Protein AF-A0A847R0N7-F1 (afdb_monomer_lite)

Foldseek 3Di:
DQQLVVVLVLLVVVLQVLCVVLVHHQDDDPVDDVVSSLVSQLVSLVSLLVPAPLNPPPDSVLSVVQSVQVSVVSVVVSVVLVVVLVVCCVPVVDDSVPDDDHWDWDADSNRSHIDID

pLDDT: mean 93.75, std 4.95, range [62.09, 98.19]

Radius of gyration: 16.1 Å; chains: 1; bounding box: 37×29×45 Å

Structure (mmCIF, N/CA/C/O backbone):
data_AF-A0A847R0N7-F1
#
_entry.id   AF-A0A847R0N7-F1
#
loop_
_atom_site.group_PDB
_atom_site.id
_atom_site.type_symbol
_atom_site.label_atom_id
_atom_site.label_alt_id
_atom_site.label_comp_id
_atom_site.label_asym_id
_atom_site.label_entity_id
_atom_site.label_seq_id
_atom_site.pdbx_PDB_ins_code
_atom_site.Cartn_x
_atom_site.Cartn_y
_atom_site.Cartn_z
_atom_site.occupancy
_atom_site.B_iso_or_equiv
_atom_site.auth_seq_id
_atom_site.auth_comp_id
_atom_site.auth_asym_id
_atom_site.auth_atom_id
_atom_site.pdbx_PDB_model_num
ATOM 1 N N . MET A 1 1 ? -5.742 -7.500 15.685 1.00 62.09 1 MET A N 1
ATOM 2 C CA . MET A 1 1 ? -4.721 -7.203 14.660 1.00 62.09 1 MET A CA 1
ATOM 3 C C . MET A 1 1 ? -4.635 -5.690 14.526 1.00 62.09 1 MET A C 1
ATOM 5 O O . MET A 1 1 ? -5.698 -5.097 14.359 1.00 62.09 1 MET A O 1
ATOM 9 N N . PRO A 1 2 ? -3.452 -5.071 14.686 1.00 88.81 2 PRO A N 1
ATOM 10 C CA . PRO A 1 2 ? -3.252 -3.633 14.479 1.00 88.81 2 PRO A CA 1
ATOM 11 C C . PRO A 1 2 ? -3.824 -3.158 13.136 1.00 88.81 2 PRO A C 1
ATOM 13 O O . PRO A 1 2 ? -3.768 -3.903 12.156 1.00 88.81 2 PRO A O 1
ATOM 16 N N . TYR A 1 3 ? -4.353 -1.931 13.067 1.00 94.88 3 TYR A N 1
ATOM 17 C CA . TYR A 1 3 ? -4.928 -1.404 11.819 1.00 94.88 3 TYR A CA 1
ATOM 18 C C . TYR A 1 3 ? -3.900 -1.331 10.690 1.00 94.88 3 TYR A C 1
ATOM 20 O O . TYR A 1 3 ? -4.245 -1.586 9.543 1.00 94.88 3 TYR A O 1
ATOM 28 N N . PHE A 1 4 ? -2.629 -1.067 11.006 1.00 95.94 4 PHE A N 1
ATOM 29 C CA . PHE A 1 4 ? -1.569 -1.065 9.999 1.00 95.94 4 PHE A CA 1
ATOM 30 C C . PHE A 1 4 ? -1.438 -2.423 9.298 1.00 95.94 4 PHE A C 1
ATOM 32 O O . PHE A 1 4 ? -1.391 -2.469 8.071 1.00 95.94 4 PHE A O 1
ATOM 39 N N . ASP A 1 5 ? -1.465 -3.526 10.050 1.00 95.00 5 ASP A N 1
ATOM 40 C CA . ASP A 1 5 ? -1.395 -4.862 9.459 1.00 95.00 5 ASP A CA 1
ATOM 41 C C . ASP A 1 5 ? -2.646 -5.157 8.618 1.00 95.00 5 ASP A C 1
ATOM 43 O O . ASP A 1 5 ? -2.538 -5.726 7.534 1.00 95.00 5 ASP A O 1
ATOM 47 N N . GLN A 1 6 ? -3.834 -4.739 9.074 1.00 95.31 6 GLN A N 1
ATOM 48 C CA . GLN A 1 6 ? -5.072 -4.887 8.295 1.00 95.31 6 GLN A CA 1
ATOM 49 C C . GLN A 1 6 ? -4.992 -4.119 6.969 1.00 95.31 6 GLN A C 1
ATOM 51 O O . GLN A 1 6 ? -5.327 -4.653 5.915 1.00 95.31 6 GLN A O 1
ATOM 56 N N . PHE A 1 7 ? -4.495 -2.887 7.007 1.00 97.25 7 PHE A N 1
ATOM 57 C CA . PHE A 1 7 ? -4.341 -2.036 5.831 1.00 97.25 7 PHE A CA 1
ATOM 58 C C . PHE A 1 7 ? -3.279 -2.558 4.864 1.00 97.25 7 PHE A C 1
ATOM 60 O O . PHE A 1 7 ? -3.478 -2.517 3.652 1.00 97.25 7 PHE A O 1
ATOM 67 N N . MET A 1 8 ? -2.196 -3.140 5.381 1.00 97.25 8 MET A N 1
ATOM 68 C CA . MET A 1 8 ? -1.215 -3.868 4.577 1.00 97.25 8 MET A CA 1
ATOM 69 C C . MET A 1 8 ? -1.835 -5.081 3.868 1.00 97.25 8 MET A C 1
ATOM 71 O O . MET A 1 8 ? -1.521 -5.329 2.705 1.00 97.25 8 MET A O 1
ATOM 75 N N . GLN A 1 9 ? -2.752 -5.808 4.515 1.00 96.81 9 GLN A N 1
ATOM 76 C CA . GLN A 1 9 ? -3.473 -6.916 3.873 1.00 96.81 9 GLN A CA 1
ATOM 77 C C . GLN A 1 9 ? -4.475 -6.433 2.816 1.00 96.81 9 GLN A C 1
ATOM 79 O O . GLN A 1 9 ? -4.597 -7.059 1.764 1.00 96.81 9 GLN A O 1
ATOM 84 N N . GLN A 1 10 ? -5.147 -5.301 3.037 1.00 97.88 10 GLN A N 1
ATOM 85 C CA . GLN A 1 10 ? -5.995 -4.688 2.007 1.00 97.88 10 GLN A CA 1
ATOM 86 C C . GLN A 1 10 ? -5.169 -4.252 0.792 1.00 97.88 10 GLN A C 1
ATOM 88 O O . GLN A 1 10 ? -5.544 -4.544 -0.344 1.00 97.88 10 GLN A O 1
ATOM 93 N N . TRP A 1 11 ? -3.996 -3.651 1.019 1.00 98.19 11 TRP A N 1
ATOM 94 C CA . TRP A 1 11 ? -3.054 -3.353 -0.057 1.00 98.19 11 TRP A CA 1
ATOM 95 C C . TRP A 1 11 ? -2.588 -4.626 -0.775 1.00 98.19 11 TRP A C 1
ATOM 97 O O . TRP A 1 11 ? -2.587 -4.659 -2.000 1.00 98.19 11 TRP A O 1
ATOM 107 N N . LYS A 1 12 ? -2.256 -5.705 -0.052 1.00 97.88 12 LYS A N 1
ATOM 108 C CA . LYS A 1 12 ? -1.893 -7.004 -0.649 1.00 97.88 12 LYS A CA 1
ATOM 109 C C . LYS A 1 12 ? -2.998 -7.548 -1.555 1.00 97.88 12 LYS A C 1
ATOM 111 O O . LYS A 1 12 ? -2.703 -8.030 -2.649 1.00 97.88 12 LYS A O 1
ATOM 116 N N . ALA A 1 13 ? -4.257 -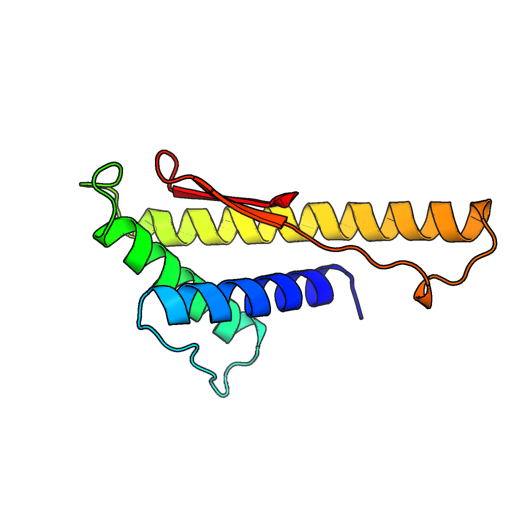7.463 -1.126 1.00 97.75 13 ALA A N 1
ATOM 117 C CA . ALA A 1 13 ? -5.400 -7.901 -1.921 1.00 97.75 13 ALA A CA 1
ATOM 118 C C . ALA A 1 13 ? -5.543 -7.068 -3.205 1.00 97.75 13 ALA A C 1
ATOM 120 O O . ALA A 1 13 ? -5.618 -7.634 -4.298 1.00 97.75 13 ALA A O 1
ATOM 121 N N . TYR A 1 14 ? -5.485 -5.738 -3.082 1.00 97.88 14 TYR A N 1
ATOM 122 C CA . TYR A 1 14 ? -5.488 -4.822 -4.224 1.00 97.88 14 TYR A CA 1
ATOM 123 C C . TYR A 1 14 ? -4.328 -5.113 -5.188 1.00 97.88 14 TYR A C 1
ATOM 125 O O . TYR A 1 14 ? -4.532 -5.312 -6.384 1.00 97.88 14 TYR A O 1
ATOM 133 N N . LEU A 1 15 ? -3.109 -5.215 -4.663 1.00 97.81 15 LEU A N 1
ATOM 134 C CA . LEU A 1 15 ? -1.890 -5.470 -5.423 1.00 97.81 15 LEU A CA 1
ATOM 135 C C . LEU A 1 15 ? -1.950 -6.807 -6.166 1.00 97.81 15 LEU A C 1
ATOM 137 O O . LEU A 1 15 ? -1.558 -6.881 -7.325 1.00 97.81 15 LEU A O 1
ATOM 141 N N . THR A 1 16 ? -2.480 -7.856 -5.535 1.00 98.06 16 THR A N 1
ATOM 142 C CA . THR A 1 16 ? -2.657 -9.168 -6.175 1.00 98.06 16 THR A CA 1
ATOM 143 C C . THR A 1 16 ? -3.574 -9.067 -7.395 1.00 98.06 16 THR A C 1
ATOM 145 O O . THR A 1 16 ? -3.276 -9.639 -8.446 1.00 98.06 16 THR A O 1
ATOM 148 N N . GLN A 1 17 ? -4.667 -8.307 -7.282 1.00 97.31 17 GLN A N 1
ATOM 149 C CA . GLN A 1 17 ? -5.574 -8.054 -8.399 1.00 97.31 17 GLN A CA 1
ATOM 150 C C . GLN A 1 17 ? -4.880 -7.264 -9.518 1.00 97.31 17 GLN A C 1
ATOM 152 O O . GLN A 1 17 ? -4.988 -7.650 -10.681 1.00 97.31 17 GLN A O 1
ATOM 157 N N . GLN A 1 18 ? -4.148 -6.200 -9.178 1.00 96.81 18 GLN A N 1
ATOM 158 C CA . GLN A 1 18 ? -3.451 -5.367 -10.163 1.00 96.81 18 GLN A CA 1
ATOM 159 C C . GLN A 1 18 ? -2.347 -6.133 -10.893 1.00 96.81 18 GLN A C 1
ATOM 161 O O . GLN A 1 18 ? -2.299 -6.119 -12.119 1.00 96.81 18 GLN A O 1
ATOM 166 N N . LEU A 1 19 ? -1.520 -6.896 -10.172 1.00 96.94 19 LEU A N 1
ATOM 167 C CA . LEU A 1 19 ? -0.499 -7.747 -10.786 1.00 96.94 19 LEU A CA 1
ATOM 168 C C . LEU A 1 19 ? -1.120 -8.714 -11.795 1.00 96.94 19 LEU A C 1
ATOM 170 O O . LEU A 1 19 ? -0.622 -8.827 -12.913 1.00 96.94 19 LEU A O 1
ATOM 174 N N . SER A 1 20 ? -2.250 -9.339 -11.451 1.00 96.00 20 SER A N 1
ATOM 175 C CA . SER A 1 20 ? -2.960 -10.218 -12.382 1.00 96.00 20 SER A CA 1
ATOM 176 C C . SER A 1 20 ? -3.431 -9.487 -13.644 1.00 96.00 20 SER A C 1
ATOM 178 O O . SER A 1 20 ? -3.439 -10.096 -14.714 1.00 96.00 20 SER A O 1
ATOM 180 N N . GLN A 1 21 ? -3.829 -8.216 -13.546 1.00 94.44 21 GLN A N 1
ATOM 181 C CA . GLN A 1 21 ? -4.224 -7.397 -14.701 1.00 94.44 21 GLN A CA 1
ATOM 182 C C . GLN A 1 21 ? -3.017 -7.018 -15.571 1.00 94.44 21 GLN A C 1
ATOM 184 O O . GLN A 1 21 ? -3.136 -6.959 -16.792 1.00 94.44 21 GLN A O 1
ATOM 189 N N . CYS A 1 22 ? -1.843 -6.860 -14.959 1.00 92.38 22 CYS A N 1
ATOM 190 C CA . CYS A 1 22 ? -0.561 -6.649 -15.632 1.00 92.38 22 CYS A CA 1
ATOM 191 C C . CYS A 1 22 ? 0.039 -7.934 -16.241 1.00 92.38 22 CYS A C 1
ATOM 193 O O . CYS A 1 22 ? 1.108 -7.882 -16.849 1.00 92.38 22 CYS A O 1
ATOM 195 N N . GLY A 1 23 ? -0.598 -9.099 -16.056 1.00 93.50 23 GLY A N 1
ATOM 196 C CA . GLY A 1 23 ? -0.049 -10.401 -16.458 1.00 93.50 23 GLY A CA 1
ATOM 197 C C . GLY A 1 23 ? 1.079 -10.917 -15.552 1.00 93.50 23 GLY A C 1
ATOM 198 O O . GLY A 1 23 ? 1.765 -11.875 -15.907 1.00 93.50 23 GLY A O 1
ATOM 199 N N . LEU A 1 24 ? 1.265 -10.300 -14.385 1.00 94.06 24 LEU A N 1
ATOM 200 C CA . LEU A 1 24 ? 2.220 -10.682 -13.349 1.00 94.06 24 LEU A CA 1
ATOM 201 C C . LEU A 1 24 ? 1.539 -11.548 -12.277 1.00 94.06 24 LEU A C 1
ATOM 203 O O . LEU A 1 24 ? 0.312 -11.609 -12.172 1.00 94.06 24 LEU A O 1
ATOM 207 N N . ARG A 1 25 ? 2.337 -12.241 -11.461 1.00 95.81 25 ARG A N 1
ATOM 208 C CA . ARG A 1 25 ? 1.847 -13.030 -10.321 1.00 95.81 25 ARG A CA 1
ATOM 209 C C . ARG A 1 25 ? 2.429 -12.482 -9.032 1.00 95.81 25 ARG A C 1
ATOM 211 O O . ARG A 1 25 ? 3.580 -12.065 -9.017 1.00 95.81 25 ARG A O 1
ATOM 218 N N . TYR A 1 26 ? 1.632 -12.518 -7.968 1.00 97.12 26 TYR A N 1
ATOM 219 C CA . TYR A 1 26 ? 2.129 -12.221 -6.633 1.00 97.12 26 TYR A CA 1
ATOM 220 C C . TYR A 1 26 ? 3.036 -13.364 -6.164 1.00 97.12 26 TYR A C 1
ATOM 222 O O . TYR A 1 26 ? 2.612 -14.522 -6.147 1.00 97.12 26 TYR A O 1
ATOM 230 N N . GLU A 1 27 ? 4.265 -13.042 -5.780 1.00 96.00 27 GLU A N 1
ATOM 231 C CA . GLU A 1 27 ? 5.247 -14.006 -5.286 1.00 96.00 27 GLU A CA 1
ATOM 232 C C . GLU A 1 27 ? 5.298 -14.005 -3.756 1.00 96.00 27 GLU A C 1
ATOM 234 O O . GLU A 1 27 ? 5.297 -12.949 -3.125 1.00 96.00 27 GLU A O 1
ATOM 239 N N . VAL A 1 28 ? 5.339 -15.197 -3.163 1.00 95.50 28 VAL A N 1
ATOM 240 C CA . VAL A 1 28 ? 5.466 -15.399 -1.713 1.00 95.50 28 VAL A CA 1
ATOM 241 C C . VAL A 1 28 ? 6.820 -16.035 -1.441 1.00 95.50 28 VAL A C 1
ATOM 243 O O . VAL A 1 28 ? 7.211 -16.967 -2.148 1.00 95.50 28 VAL A O 1
ATOM 246 N N . SER A 1 29 ? 7.522 -15.551 -0.422 1.00 93.31 29 SER A N 1
ATOM 247 C CA . SER A 1 29 ? 8.833 -16.052 -0.025 1.00 93.31 29 SER A CA 1
ATOM 248 C C . SER A 1 29 ? 8.881 -16.396 1.464 1.00 93.31 29 SER A C 1
ATOM 250 O O . SER A 1 29 ? 8.014 -16.020 2.253 1.00 93.31 29 SER A O 1
ATOM 252 N N . ASP A 1 30 ? 9.951 -17.073 1.881 1.00 93.31 30 ASP A N 1
ATOM 253 C CA . ASP A 1 30 ? 10.191 -17.379 3.295 1.00 93.31 30 ASP A CA 1
ATOM 254 C C . ASP A 1 30 ? 10.623 -16.140 4.116 1.00 93.31 30 ASP A C 1
ATOM 256 O O . ASP A 1 30 ? 10.841 -16.240 5.324 1.00 93.31 30 ASP A O 1
ATOM 260 N N . ALA A 1 31 ? 10.754 -14.959 3.490 1.00 89.38 31 ALA A N 1
ATOM 261 C CA . ALA A 1 31 ? 11.153 -13.713 4.154 1.00 89.38 31 ALA A CA 1
ATOM 262 C C . ALA A 1 31 ? 10.003 -13.021 4.912 1.00 89.38 31 ALA A C 1
ATOM 264 O O . ALA A 1 31 ? 10.246 -12.105 5.705 1.00 89.38 31 ALA A O 1
ATOM 265 N N . GLY A 1 32 ? 8.765 -13.473 4.699 1.00 91.62 32 GLY A N 1
ATOM 266 C CA . GLY A 1 32 ? 7.583 -13.023 5.419 1.00 91.62 32 GLY A CA 1
ATOM 267 C C . GLY A 1 32 ? 6.782 -11.930 4.711 1.00 91.62 32 GLY A C 1
ATOM 268 O O . GLY A 1 32 ? 7.261 -11.201 3.843 1.00 91.62 32 GLY A O 1
ATOM 269 N N . ASP A 1 33 ? 5.534 -11.788 5.158 1.00 91.81 33 ASP A N 1
ATOM 270 C CA . ASP A 1 33 ? 4.474 -11.073 4.438 1.00 91.81 33 ASP A CA 1
ATOM 271 C C . ASP A 1 33 ? 4.801 -9.599 4.143 1.00 91.81 33 ASP A C 1
ATOM 273 O O . ASP A 1 33 ? 4.514 -9.101 3.061 1.00 91.81 33 ASP A O 1
ATOM 277 N N . VAL A 1 34 ? 5.438 -8.884 5.075 1.00 92.25 34 VAL A N 1
ATOM 278 C CA . VAL A 1 34 ? 5.800 -7.467 4.869 1.00 92.25 34 VAL A CA 1
ATOM 279 C C . VAL A 1 34 ? 6.849 -7.313 3.766 1.00 92.25 34 VAL A C 1
ATOM 281 O O . VAL A 1 34 ? 6.766 -6.387 2.955 1.00 92.25 34 VAL A O 1
ATOM 284 N N . VAL A 1 35 ? 7.829 -8.219 3.725 1.00 95.50 35 VAL A N 1
ATOM 285 C CA . VAL A 1 35 ? 8.882 -8.213 2.704 1.00 95.50 35 VAL A CA 1
ATOM 286 C C . VAL A 1 35 ? 8.282 -8.564 1.348 1.00 95.50 35 VAL A C 1
ATOM 288 O O . VAL A 1 35 ? 8.545 -7.861 0.374 1.00 95.50 35 VAL A O 1
ATOM 291 N N . ASP A 1 36 ? 7.416 -9.574 1.300 1.00 97.19 36 ASP A N 1
ATOM 292 C CA . ASP A 1 36 ? 6.728 -9.982 0.075 1.00 97.19 36 ASP A CA 1
ATOM 293 C C . ASP A 1 36 ? 5.844 -8.861 -0.472 1.00 97.19 36 ASP A C 1
ATOM 295 O O . ASP A 1 36 ? 5.931 -8.526 -1.654 1.00 97.19 36 ASP A O 1
ATOM 299 N N . ILE A 1 37 ? 5.047 -8.205 0.379 1.00 97.88 37 ILE A N 1
ATOM 300 C CA . ILE A 1 37 ? 4.218 -7.066 -0.030 1.00 97.88 37 ILE A CA 1
ATOM 301 C C . ILE A 1 37 ? 5.089 -5.973 -0.641 1.00 97.88 37 ILE A C 1
ATOM 303 O O . ILE A 1 37 ? 4.770 -5.485 -1.725 1.00 97.88 37 ILE A O 1
ATOM 307 N N . LYS A 1 38 ? 6.202 -5.612 0.003 1.00 97.94 38 LYS A N 1
ATOM 308 C CA . LYS A 1 38 ? 7.114 -4.593 -0.523 1.00 97.94 38 LYS A CA 1
ATOM 309 C C . LYS A 1 38 ? 7.696 -4.998 -1.878 1.00 97.94 38 LYS A C 1
ATOM 311 O O . LYS A 1 38 ? 7.640 -4.205 -2.813 1.00 97.94 38 LYS A O 1
ATOM 316 N N . THR A 1 39 ? 8.233 -6.210 -1.997 1.00 97.62 39 THR A N 1
ATOM 317 C CA . THR A 1 39 ? 8.863 -6.701 -3.234 1.00 97.62 39 THR A CA 1
ATOM 318 C C . THR A 1 39 ? 7.875 -6.701 -4.397 1.00 97.62 39 THR A C 1
ATOM 320 O O . THR A 1 39 ? 8.164 -6.144 -5.455 1.00 97.62 39 THR A O 1
ATOM 323 N N . ASN A 1 40 ? 6.671 -7.229 -4.178 1.00 98.19 40 ASN A N 1
ATOM 324 C CA . ASN A 1 40 ? 5.616 -7.243 -5.188 1.00 98.19 40 ASN A CA 1
ATOM 325 C C . ASN A 1 40 ? 5.121 -5.828 -5.533 1.00 98.19 40 ASN A C 1
ATOM 327 O O . ASN A 1 40 ? 4.800 -5.553 -6.687 1.00 98.19 40 ASN A O 1
ATOM 331 N N . SER A 1 41 ? 5.098 -4.909 -4.561 1.00 97.94 41 SER A N 1
ATOM 332 C CA . SER A 1 41 ? 4.737 -3.506 -4.809 1.00 97.94 41 SER A CA 1
ATOM 333 C C . SER A 1 41 ? 5.754 -2.830 -5.720 1.00 97.94 41 SER A C 1
ATOM 335 O O . SER A 1 41 ? 5.371 -2.154 -6.666 1.00 97.94 41 SER A O 1
ATOM 337 N N . LEU A 1 42 ? 7.050 -3.045 -5.472 1.00 97.50 42 LEU A N 1
ATOM 338 C CA . LEU A 1 42 ? 8.119 -2.497 -6.308 1.00 97.50 42 LEU A CA 1
ATOM 339 C C . LEU A 1 42 ? 8.068 -3.068 -7.729 1.00 97.50 42 LEU A C 1
ATOM 341 O O . LEU A 1 42 ? 8.230 -2.314 -8.684 1.00 97.50 42 LEU A O 1
ATOM 345 N N . ALA A 1 43 ? 7.779 -4.364 -7.882 1.00 96.75 43 ALA A N 1
ATOM 346 C CA . ALA A 1 43 ? 7.582 -4.973 -9.197 1.00 96.75 43 ALA A CA 1
ATOM 347 C C . ALA A 1 43 ? 6.393 -4.346 -9.948 1.00 96.75 43 ALA A C 1
ATOM 349 O O . ALA A 1 43 ? 6.498 -4.041 -11.136 1.00 96.75 43 ALA A O 1
ATOM 350 N N . TYR A 1 44 ? 5.281 -4.101 -9.250 1.00 97.12 44 TYR A N 1
ATOM 351 C CA . TYR A 1 44 ? 4.120 -3.419 -9.816 1.00 97.12 44 TYR A CA 1
ATOM 352 C C . TYR A 1 44 ? 4.430 -1.971 -10.221 1.00 97.12 44 TYR A C 1
ATOM 354 O O . TYR A 1 44 ? 4.088 -1.558 -11.326 1.00 97.12 44 TYR A O 1
ATOM 362 N N . PHE A 1 45 ? 5.128 -1.211 -9.376 1.00 96.75 45 PHE A N 1
ATOM 363 C CA . PHE A 1 45 ? 5.527 0.164 -9.687 1.00 96.75 45 PHE A CA 1
ATOM 364 C C . PHE A 1 45 ? 6.484 0.226 -10.881 1.00 96.75 45 PHE A C 1
ATOM 366 O O . PHE A 1 45 ? 6.243 0.996 -11.809 1.00 96.75 45 PHE A O 1
ATOM 373 N N . ALA A 1 46 ? 7.482 -0.657 -10.939 1.00 94.94 46 ALA A N 1
ATOM 374 C CA . ALA A 1 46 ? 8.364 -0.762 -12.096 1.00 94.94 46 ALA A CA 1
ATOM 375 C C . ALA A 1 46 ? 7.583 -1.089 -13.382 1.00 94.94 46 ALA A C 1
ATOM 377 O O . ALA A 1 46 ? 7.841 -0.506 -14.439 1.00 94.94 46 ALA A O 1
ATOM 378 N N . TRP A 1 47 ? 6.587 -1.978 -13.304 1.00 95.31 47 TRP A N 1
ATOM 379 C CA . TRP A 1 47 ? 5.710 -2.272 -14.437 1.00 95.31 47 TRP A CA 1
ATOM 380 C C . TRP A 1 47 ? 4.928 -1.028 -14.882 1.00 95.31 47 TRP A C 1
ATOM 382 O O . TRP A 1 47 ? 4.973 -0.672 -16.058 1.00 95.31 47 TRP A O 1
ATOM 392 N N . LEU A 1 48 ? 4.293 -0.310 -13.952 1.00 93.94 48 LEU A N 1
ATOM 393 C CA . LEU A 1 48 ? 3.544 0.915 -14.253 1.00 93.94 48 LEU A CA 1
ATOM 394 C C . LEU A 1 48 ? 4.429 1.993 -14.886 1.00 93.94 48 LEU A C 1
ATOM 396 O O . LEU A 1 48 ? 4.049 2.607 -15.880 1.00 93.94 48 LEU A O 1
ATOM 400 N N . ARG A 1 49 ? 5.632 2.195 -14.341 1.00 93.12 49 ARG A N 1
ATOM 401 C CA . ARG A 1 49 ? 6.610 3.161 -14.853 1.00 93.12 49 ARG A CA 1
ATOM 402 C C . ARG A 1 49 ? 7.075 2.821 -16.264 1.00 93.12 49 ARG A C 1
ATOM 404 O O . ARG A 1 49 ? 7.186 3.710 -17.098 1.00 93.12 49 ARG A O 1
ATOM 411 N N . THR A 1 50 ? 7.327 1.545 -16.546 1.00 91.19 50 THR A N 1
ATOM 412 C CA . THR A 1 50 ? 7.796 1.094 -17.870 1.00 91.19 50 THR A CA 1
ATOM 413 C C . THR A 1 50 ? 6.704 1.101 -18.941 1.00 91.19 50 THR A C 1
ATOM 415 O O . THR A 1 50 ? 7.028 1.144 -20.126 1.00 91.19 50 THR A O 1
ATOM 418 N N . HIS A 1 51 ? 5.428 1.086 -18.543 1.00 89.50 51 HIS A N 1
ATOM 419 C CA . HIS A 1 51 ? 4.278 1.038 -19.453 1.00 89.50 51 HIS A CA 1
ATOM 420 C C . HIS A 1 51 ? 3.496 2.361 -19.536 1.00 89.50 51 HIS A C 1
ATOM 422 O O . HIS A 1 51 ? 2.544 2.450 -20.310 1.00 89.50 51 HIS A O 1
ATOM 428 N N . SER A 1 52 ? 3.899 3.394 -18.790 1.00 86.00 52 SER A N 1
ATOM 429 C CA . SER A 1 52 ? 3.316 4.736 -18.872 1.00 86.00 52 SER A CA 1
ATOM 430 C C . SER A 1 52 ? 4.129 5.645 -19.794 1.00 86.00 52 SER A C 1
ATOM 432 O O . SER A 1 52 ? 5.349 5.761 -19.675 1.00 86.00 52 SER A O 1
ATOM 434 N N . ILE A 1 53 ? 3.430 6.340 -20.693 1.00 81.94 53 ILE A N 1
ATOM 435 C CA . ILE A 1 53 ? 4.019 7.370 -21.559 1.00 81.94 53 ILE A CA 1
ATOM 436 C C . ILE A 1 53 ? 4.380 8.621 -20.741 1.00 81.94 53 ILE A C 1
ATOM 438 O O . ILE A 1 53 ? 5.353 9.304 -21.055 1.00 81.94 53 ILE A O 1
ATOM 442 N N . GLU A 1 54 ? 3.638 8.900 -19.670 1.00 83.62 54 GLU A N 1
ATOM 443 C CA . GLU A 1 54 ? 3.848 10.066 -18.803 1.00 83.62 54 GLU A CA 1
ATOM 444 C C . GLU A 1 54 ? 5.096 9.925 -17.926 1.00 83.62 54 GLU A C 1
ATOM 446 O O . GLU A 1 54 ? 5.695 10.917 -17.518 1.00 83.62 54 GLU A O 1
ATOM 451 N N . LEU A 1 55 ? 5.545 8.686 -17.701 1.00 82.44 55 LEU A N 1
ATOM 452 C CA . LEU A 1 55 ? 6.679 8.371 -16.834 1.00 82.44 55 LEU A CA 1
ATOM 453 C C . LEU A 1 55 ? 7.982 8.107 -17.603 1.00 82.44 55 LEU A C 1
ATOM 455 O O . LEU A 1 55 ? 8.969 7.634 -17.031 1.00 82.44 55 LEU A O 1
ATOM 459 N N . VAL A 1 56 ? 8.015 8.418 -18.902 1.00 81.44 56 VAL A N 1
ATOM 460 C CA . VAL A 1 56 ? 9.206 8.227 -19.738 1.00 81.44 56 VAL A CA 1
ATOM 461 C C . VAL A 1 56 ? 10.385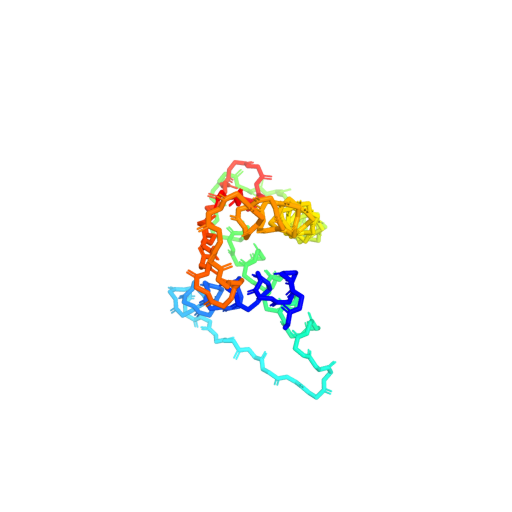 9.024 -19.174 1.00 81.44 56 VAL A C 1
ATOM 463 O O . VAL A 1 56 ? 10.332 10.241 -19.020 1.00 81.44 56 VAL A O 1
ATOM 466 N N . GLY A 1 57 ? 11.486 8.321 -18.898 1.00 79.31 57 GLY A N 1
ATOM 467 C CA . GLY A 1 57 ? 12.712 8.915 -18.359 1.00 79.31 57 GLY A CA 1
ATOM 468 C C . GLY A 1 57 ? 12.741 9.062 -16.836 1.00 79.31 57 GLY A C 1
ATOM 469 O O . GLY A 1 57 ? 13.725 9.579 -16.308 1.00 79.31 57 GLY A O 1
ATOM 470 N N . ILE A 1 58 ? 11.714 8.592 -16.120 1.00 85.00 58 ILE A N 1
ATOM 471 C CA . ILE A 1 58 ? 11.733 8.536 -14.655 1.00 85.00 58 ILE A CA 1
ATOM 472 C C . ILE A 1 58 ? 12.615 7.383 -14.167 1.00 85.00 58 ILE A C 1
ATOM 474 O O . ILE A 1 58 ? 12.528 6.247 -14.642 1.00 85.00 58 ILE A O 1
ATOM 478 N N . ASP A 1 59 ? 13.461 7.710 -13.190 1.00 88.44 59 ASP A N 1
ATOM 479 C CA . ASP A 1 59 ? 14.422 6.810 -12.552 1.00 88.44 59 ASP A CA 1
ATOM 480 C C . ASP A 1 59 ? 13.728 5.708 -11.728 1.00 88.44 59 ASP A C 1
ATOM 482 O O . ASP A 1 59 ? 12.711 5.945 -11.076 1.00 88.44 59 ASP A O 1
ATOM 486 N N . GLU A 1 60 ? 14.319 4.513 -11.698 1.00 88.62 60 GLU A N 1
ATOM 487 C CA . GLU A 1 60 ? 13.877 3.361 -10.900 1.00 88.62 60 GLU A CA 1
ATOM 488 C C . GLU A 1 60 ? 13.871 3.663 -9.397 1.00 88.62 60 GLU A C 1
ATOM 490 O O . GLU A 1 60 ? 13.064 3.119 -8.644 1.00 88.62 60 GLU A O 1
ATOM 495 N N . ALA A 1 61 ? 14.706 4.607 -8.947 1.00 92.00 61 ALA A N 1
ATOM 496 C CA . ALA A 1 61 ? 14.664 5.111 -7.576 1.00 92.00 61 ALA A CA 1
ATOM 497 C C . ALA A 1 61 ? 13.271 5.649 -7.179 1.00 92.00 61 ALA A C 1
ATOM 499 O O . ALA A 1 61 ? 12.928 5.671 -5.991 1.00 92.00 61 ALA A O 1
ATOM 500 N N . ARG A 1 62 ? 12.449 6.058 -8.158 1.00 92.62 62 ARG A N 1
ATOM 501 C CA . ARG A 1 62 ? 11.085 6.546 -7.935 1.00 92.62 62 ARG A CA 1
ATOM 502 C C . ARG A 1 62 ? 10.141 5.454 -7.431 1.00 92.62 62 ARG A C 1
ATOM 504 O O . ARG A 1 62 ? 9.296 5.766 -6.593 1.00 92.62 62 ARG A O 1
ATOM 511 N N . ASP A 1 63 ? 10.348 4.197 -7.819 1.00 95.25 63 ASP A N 1
ATOM 512 C CA . ASP A 1 63 ? 9.549 3.056 -7.346 1.00 95.25 63 ASP A CA 1
ATOM 513 C C . ASP A 1 63 ? 9.691 2.910 -5.816 1.00 95.25 63 ASP A C 1
ATOM 515 O O . ASP A 1 63 ? 8.725 2.699 -5.075 1.00 95.25 63 ASP A O 1
ATOM 519 N N . GLY A 1 64 ? 10.912 3.120 -5.309 1.00 95.62 64 GLY A N 1
ATOM 520 C CA . GLY A 1 64 ? 11.200 3.139 -3.875 1.00 95.62 64 GLY A CA 1
ATOM 521 C C . GLY A 1 64 ? 10.526 4.302 -3.141 1.00 95.62 64 GLY A C 1
ATOM 522 O O . GLY A 1 64 ? 10.035 4.125 -2.023 1.00 95.62 64 GLY A O 1
ATOM 523 N N . VAL A 1 65 ? 10.458 5.482 -3.765 1.00 95.56 65 VAL A N 1
ATOM 524 C CA . VAL A 1 65 ? 9.751 6.645 -3.204 1.00 95.56 65 VAL A CA 1
ATOM 525 C C . VAL A 1 65 ? 8.248 6.380 -3.129 1.00 95.56 65 VAL A C 1
ATOM 527 O O . VAL A 1 65 ? 7.649 6.646 -2.084 1.00 95.56 65 VAL A O 1
ATOM 530 N N . ALA A 1 66 ? 7.654 5.809 -4.181 1.00 96.25 66 ALA A N 1
ATOM 531 C CA . ALA A 1 66 ? 6.241 5.439 -4.213 1.00 96.25 66 ALA A CA 1
ATOM 532 C C . ALA A 1 66 ? 5.891 4.475 -3.071 1.00 96.25 66 ALA A C 1
ATOM 534 O O . ALA A 1 66 ? 4.929 4.706 -2.334 1.00 96.25 66 ALA A O 1
ATOM 535 N N . TRP A 1 67 ? 6.732 3.458 -2.845 1.00 97.69 67 TRP A N 1
ATOM 536 C CA . TRP A 1 67 ? 6.586 2.544 -1.712 1.00 97.69 67 TRP A CA 1
ATOM 537 C C . TRP A 1 67 ? 6.625 3.265 -0.359 1.00 97.69 67 TRP A C 1
ATOM 539 O O . TRP A 1 67 ? 5.735 3.080 0.471 1.00 97.69 67 TRP A O 1
ATOM 549 N N . VAL A 1 68 ? 7.636 4.108 -0.126 1.00 97.31 68 VAL A N 1
ATOM 550 C CA . VAL A 1 68 ? 7.785 4.833 1.148 1.00 97.31 68 VAL A CA 1
ATOM 551 C C . VAL A 1 68 ? 6.592 5.757 1.403 1.00 97.31 68 VAL A C 1
ATOM 553 O O . VAL A 1 68 ? 6.120 5.864 2.537 1.00 97.31 68 VAL A O 1
ATOM 556 N N . MET A 1 69 ? 6.079 6.417 0.363 1.00 97.12 69 MET A N 1
ATOM 557 C CA . MET A 1 69 ? 4.902 7.279 0.468 1.00 97.12 69 MET A CA 1
ATOM 558 C C . MET A 1 69 ? 3.630 6.487 0.770 1.00 97.12 69 MET A C 1
ATOM 560 O O . MET A 1 69 ? 2.854 6.914 1.627 1.00 97.12 69 MET A O 1
ATOM 564 N N . LEU A 1 70 ? 3.421 5.343 0.115 1.00 98.12 70 LEU A N 1
ATOM 565 C CA . LEU A 1 70 ? 2.298 4.451 0.399 1.00 98.12 70 LEU A CA 1
ATOM 566 C C . LEU A 1 70 ? 2.352 3.950 1.846 1.00 98.12 70 LEU A C 1
ATOM 568 O O . LEU A 1 70 ? 1.395 4.124 2.596 1.00 98.12 70 LEU A O 1
ATOM 572 N N . GLU A 1 71 ? 3.490 3.405 2.276 1.00 97.75 71 GLU A N 1
ATOM 573 C CA . GLU A 1 71 ? 3.648 2.882 3.635 1.00 97.75 71 GLU A CA 1
ATOM 574 C C . GLU A 1 71 ? 3.394 3.972 4.690 1.00 97.75 71 GLU A C 1
ATOM 576 O O . GLU A 1 71 ? 2.723 3.741 5.700 1.00 97.75 71 GLU A O 1
ATOM 581 N N . LYS A 1 72 ? 3.876 5.195 4.438 1.00 97.69 72 LYS A N 1
ATOM 582 C CA . LYS A 1 72 ? 3.628 6.346 5.311 1.00 97.69 72 LYS A CA 1
ATOM 583 C C . LYS A 1 72 ? 2.144 6.714 5.374 1.00 97.69 72 LYS A C 1
ATOM 585 O O . LYS A 1 72 ? 1.653 7.003 6.465 1.00 97.69 72 LYS A O 1
ATOM 590 N N . GLN A 1 73 ? 1.431 6.700 4.247 1.00 97.75 73 GLN A N 1
ATOM 591 C CA . GLN A 1 73 ? -0.016 6.936 4.224 1.00 97.75 73 GLN A CA 1
ATOM 592 C C . GLN A 1 73 ? -0.760 5.876 5.042 1.00 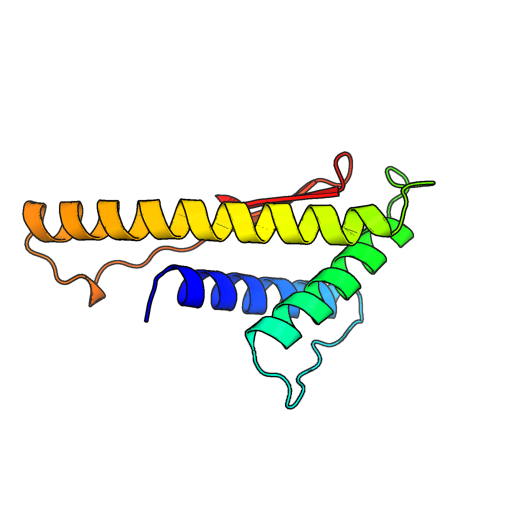97.75 73 GLN A C 1
ATOM 594 O O . GLN A 1 73 ? -1.569 6.238 5.894 1.00 97.75 73 GLN A O 1
ATOM 599 N N . LEU A 1 74 ? -0.424 4.594 4.866 1.00 97.62 74 LEU A N 1
ATOM 600 C CA . LEU A 1 74 ? -1.034 3.493 5.617 1.00 97.62 74 LEU A CA 1
ATOM 601 C C . LEU A 1 74 ? -0.809 3.621 7.127 1.00 97.62 74 LEU A C 1
ATOM 603 O O . LEU A 1 74 ? -1.745 3.433 7.900 1.00 97.62 74 LEU A O 1
ATOM 607 N N . LYS A 1 75 ? 0.400 3.999 7.561 1.00 97.44 75 LYS A N 1
ATOM 608 C CA . LYS A 1 75 ? 0.705 4.250 8.982 1.00 97.44 75 LYS A CA 1
ATOM 609 C C . LYS A 1 75 ? -0.137 5.395 9.549 1.00 97.44 75 LYS A C 1
ATOM 611 O O . LYS A 1 75 ? -0.768 5.237 10.589 1.00 97.44 75 LYS A O 1
ATOM 616 N N . ILE A 1 76 ? -0.207 6.523 8.839 1.00 97.44 76 ILE A N 1
ATOM 617 C CA . ILE A 1 76 ? -0.999 7.687 9.270 1.00 97.44 76 ILE A CA 1
ATOM 618 C C . ILE A 1 76 ? -2.491 7.341 9.343 1.00 97.44 76 ILE A C 1
ATOM 620 O O . ILE A 1 76 ? -3.179 7.752 10.278 1.00 97.44 76 ILE A O 1
ATOM 624 N N . LEU A 1 77 ? -3.010 6.603 8.361 1.00 97.19 77 LEU A N 1
ATOM 625 C CA . LEU A 1 77 ? -4.399 6.156 8.361 1.00 97.19 77 LEU A CA 1
ATOM 626 C C . LEU A 1 77 ? -4.661 5.170 9.498 1.00 97.19 77 LEU A C 1
ATOM 628 O O . LEU A 1 77 ? -5.699 5.278 10.144 1.00 97.19 77 LEU A O 1
ATOM 632 N N . ALA A 1 78 ? -3.728 4.262 9.794 1.00 96.81 78 ALA A N 1
ATOM 633 C CA . ALA A 1 78 ? -3.860 3.318 10.901 1.00 96.81 78 ALA A CA 1
ATOM 634 C C . ALA A 1 78 ? -3.947 4.043 12.250 1.00 96.81 78 ALA A C 1
ATOM 636 O O . ALA A 1 78 ? -4.855 3.778 13.031 1.00 96.81 78 ALA A O 1
ATOM 637 N N . GLU A 1 79 ? -3.088 5.037 12.487 1.00 96.62 79 GLU A N 1
ATOM 638 C CA . GLU A 1 79 ? -3.156 5.868 13.697 1.00 96.62 79 GLU A CA 1
ATOM 639 C C . GLU A 1 79 ? -4.487 6.632 13.811 1.00 96.62 79 GLU A C 1
ATOM 641 O O . GLU A 1 79 ? -5.030 6.806 14.907 1.00 96.62 79 GLU A O 1
ATOM 646 N N . LYS A 1 80 ? -5.030 7.112 12.683 1.00 95.69 80 LYS A N 1
ATOM 647 C CA . LYS A 1 80 ? -6.351 7.759 12.646 1.00 95.69 80 LYS A CA 1
ATOM 648 C C . LYS A 1 80 ? -7.472 6.761 12.935 1.00 95.69 80 LYS A C 1
ATOM 650 O O . LYS A 1 80 ? -8.372 7.087 13.705 1.00 95.69 80 LYS A O 1
ATOM 655 N N . ALA A 1 81 ? -7.403 5.568 12.354 1.00 95.69 81 ALA A N 1
ATOM 656 C CA . ALA A 1 81 ? -8.356 4.486 12.557 1.00 95.69 81 ALA A CA 1
ATOM 657 C C . ALA A 1 81 ? -8.394 4.028 14.019 1.00 95.69 81 ALA A C 1
ATOM 659 O O . ALA A 1 81 ? -9.479 3.886 14.577 1.00 95.69 81 ALA A O 1
ATOM 660 N N . GLU A 1 82 ? -7.238 3.886 14.672 1.00 94.69 82 GLU A N 1
ATOM 661 C CA . GLU A 1 82 ? -7.153 3.540 16.097 1.00 94.69 82 GLU A CA 1
ATOM 662 C C . GLU A 1 82 ? -7.886 4.563 16.970 1.00 94.69 82 GLU A C 1
ATOM 664 O O . GLU A 1 82 ? -8.751 4.205 17.775 1.00 94.69 82 GLU A O 1
ATOM 669 N N . LYS A 1 83 ? -7.596 5.853 16.767 1.00 93.94 83 LYS A N 1
ATOM 670 C CA . LYS A 1 83 ? -8.231 6.944 17.520 1.00 93.94 83 LYS A CA 1
ATOM 671 C C . LYS A 1 83 ? -9.730 7.044 17.233 1.00 93.94 83 LYS A C 1
ATOM 673 O O . LYS A 1 83 ? -10.518 7.201 18.163 1.00 93.94 83 LYS A O 1
ATOM 678 N N . GLY A 1 84 ? -10.124 6.949 15.963 1.00 93.56 84 GLY A N 1
ATOM 679 C CA . GLY A 1 84 ? -11.523 7.036 15.540 1.00 93.56 84 GLY A CA 1
ATOM 680 C C . GLY A 1 84 ? -12.366 5.872 16.057 1.00 93.56 84 GLY A C 1
ATOM 681 O O . GLY A 1 84 ? -13.466 6.080 16.557 1.00 93.56 84 GLY A O 1
ATOM 682 N N . THR A 1 85 ? -11.823 4.656 16.019 1.00 94.25 85 THR A N 1
ATOM 683 C CA . THR A 1 85 ? -12.489 3.449 16.530 1.00 94.25 85 THR A CA 1
ATOM 684 C C . THR A 1 85 ? -12.718 3.545 18.030 1.00 94.25 85 THR A C 1
ATOM 686 O O . THR A 1 85 ? -13.823 3.281 18.496 1.00 94.25 85 THR A O 1
ATOM 689 N N . PHE A 1 86 ? -11.712 3.986 18.792 1.00 92.31 86 PHE A N 1
ATOM 690 C CA . PHE A 1 86 ? -11.860 4.206 20.231 1.00 92.31 86 PHE A CA 1
ATOM 691 C C . PHE A 1 86 ? -12.981 5.211 20.553 1.00 92.31 86 PHE A C 1
ATOM 693 O O . PHE A 1 86 ? -13.814 4.959 21.426 1.00 92.31 86 PHE A O 1
ATOM 700 N N . ASP A 1 87 ? -13.032 6.329 19.823 1.00 94.56 87 ASP A N 1
ATOM 701 C CA . ASP A 1 87 ? -14.066 7.355 19.996 1.00 94.56 87 ASP A CA 1
ATOM 702 C C . ASP A 1 87 ? -15.474 6.827 19.661 1.00 94.56 87 ASP A C 1
ATOM 704 O O . ASP A 1 87 ? -16.422 7.062 20.414 1.00 94.56 87 ASP A O 1
ATOM 708 N N . LEU A 1 88 ? -15.612 6.053 18.579 1.00 93.88 88 LEU A N 1
ATOM 709 C CA . LEU A 1 88 ? -16.882 5.447 18.166 1.00 93.88 88 LEU A CA 1
ATOM 710 C C . LEU A 1 88 ? -17.385 4.398 19.159 1.00 93.88 88 LEU A C 1
ATOM 712 O O . LEU A 1 88 ? -18.558 4.434 19.525 1.00 93.88 88 LEU A O 1
ATOM 716 N N . VAL A 1 89 ? -16.510 3.505 19.630 1.00 94.50 89 VAL A N 1
ATOM 717 C CA . VAL A 1 89 ? -16.833 2.501 20.660 1.00 94.50 89 VAL A CA 1
ATOM 718 C C . VAL A 1 89 ? -17.377 3.181 21.916 1.00 94.50 89 VAL A C 1
ATOM 720 O O . VAL A 1 89 ? -18.420 2.786 22.434 1.00 94.50 89 VAL A O 1
ATOM 723 N N . SER A 1 90 ? -16.716 4.254 22.362 1.00 93.44 90 SER A N 1
ATOM 724 C CA . SER A 1 90 ? -17.118 5.022 23.545 1.00 93.44 90 SER A CA 1
ATOM 725 C C . SER A 1 90 ? -18.475 5.718 23.372 1.00 93.44 90 SER A C 1
ATOM 727 O O . SER A 1 90 ? -19.316 5.682 24.267 1.00 93.44 90 SER A O 1
ATOM 729 N N . LYS A 1 91 ? -18.723 6.337 22.211 1.00 95.50 91 LYS A N 1
ATOM 730 C CA . LYS A 1 91 ? -19.949 7.117 21.964 1.00 95.50 91 LYS A CA 1
ATOM 731 C C . LYS A 1 91 ? -21.161 6.255 21.635 1.00 95.50 91 LYS A C 1
ATOM 733 O O . LYS A 1 91 ? -22.269 6.550 22.079 1.00 95.50 91 LYS A O 1
ATOM 738 N N . LEU A 1 92 ? -20.965 5.223 20.820 1.00 94.94 92 LEU A N 1
ATOM 739 C CA . LEU A 1 92 ? -22.048 4.410 20.270 1.00 94.94 92 LEU A CA 1
ATOM 740 C C . LEU A 1 92 ? -22.298 3.131 21.071 1.00 94.94 92 LEU A C 1
ATOM 742 O O . LEU A 1 92 ? -23.284 2.455 20.800 1.00 94.94 92 LEU A O 1
ATOM 746 N N . HIS A 1 93 ? -21.456 2.826 22.065 1.00 92.06 93 HIS A N 1
ATOM 747 C CA . HIS A 1 93 ? -21.545 1.608 22.878 1.00 92.06 93 HIS A CA 1
ATOM 748 C C . HIS A 1 93 ? -21.549 0.329 22.021 1.00 92.06 93 HIS A C 1
ATOM 750 O O . HIS A 1 93 ? -22.256 -0.633 22.319 1.00 92.06 93 HIS A O 1
ATOM 756 N N . ILE A 1 94 ? -20.766 0.341 20.939 1.00 94.12 94 ILE A N 1
ATOM 757 C CA . ILE A 1 94 ? -20.551 -0.800 20.041 1.00 94.12 94 ILE A CA 1
ATOM 758 C C . ILE A 1 94 ? -19.199 -1.445 20.321 1.00 94.12 94 ILE A C 1
ATOM 760 O O . ILE A 1 94 ? -18.299 -0.811 20.869 1.00 94.12 94 ILE A O 1
ATOM 764 N N . GLU A 1 95 ? -19.026 -2.692 19.906 1.00 91.62 95 GLU A N 1
ATOM 765 C CA . GLU A 1 95 ? -17.721 -3.340 19.953 1.00 91.62 95 GLU A CA 1
ATOM 766 C C . GLU A 1 95 ? -16.849 -2.912 18.766 1.00 91.62 95 GLU A C 1
ATOM 768 O O . GLU A 1 95 ? -17.330 -2.741 17.646 1.00 91.62 95 GLU A O 1
ATOM 773 N N . ALA A 1 96 ? -15.533 -2.811 18.981 1.00 87.88 96 ALA A N 1
ATOM 774 C CA . ALA A 1 96 ? -14.579 -2.517 17.906 1.00 87.88 96 ALA A CA 1
ATOM 775 C C . ALA A 1 96 ? -14.626 -3.559 16.769 1.00 87.88 96 ALA A C 1
ATOM 777 O O . ALA A 1 96 ? -14.353 -3.230 15.621 1.00 87.88 96 ALA A O 1
ATOM 778 N N . SER A 1 97 ? -15.017 -4.801 17.082 1.00 89.38 97 SER A N 1
ATOM 779 C CA . SER A 1 97 ? -15.233 -5.895 16.123 1.00 89.38 97 SER A CA 1
ATOM 780 C C . SER A 1 97 ? -16.335 -5.598 15.097 1.00 89.38 97 SER A C 1
ATOM 782 O O . SER A 1 97 ? -16.355 -6.208 14.032 1.00 89.38 97 SER A O 1
ATOM 784 N N . GLN A 1 98 ? -17.240 -4.666 15.404 1.00 89.94 98 GLN A N 1
ATOM 785 C CA . GLN A 1 98 ? -18.345 -4.257 14.537 1.00 89.94 98 GLN A CA 1
ATOM 786 C C . GLN A 1 98 ? -17.966 -3.094 13.608 1.00 89.94 98 GLN A C 1
ATOM 788 O O . GLN A 1 98 ? -18.784 -2.678 12.789 1.00 89.94 98 GLN A O 1
ATOM 793 N N . ILE A 1 99 ? -16.752 -2.550 13.738 1.00 91.62 99 ILE A N 1
ATOM 794 C CA . ILE A 1 99 ? -16.255 -1.434 12.932 1.00 91.62 99 ILE A CA 1
ATOM 795 C C . ILE A 1 99 ? -15.339 -1.990 11.841 1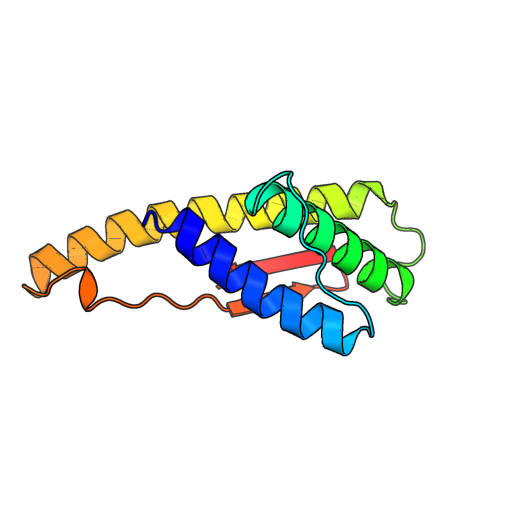.00 91.62 99 ILE A C 1
ATOM 797 O O . ILE A 1 99 ? -14.256 -2.501 12.122 1.00 91.62 99 ILE A O 1
ATOM 801 N N . GLN A 1 100 ? -15.765 -1.842 10.588 1.00 92.19 100 GLN A N 1
ATOM 802 C CA . GLN A 1 100 ? -14.961 -2.145 9.407 1.00 92.19 100 GLN A CA 1
ATOM 803 C C . GLN A 1 100 ? -14.463 -0.843 8.774 1.00 92.19 100 GLN A C 1
ATOM 805 O O . GLN A 1 100 ? -15.217 0.122 8.653 1.00 92.19 100 GLN A O 1
ATOM 810 N N . ILE A 1 101 ? -13.185 -0.817 8.392 1.00 94.75 101 ILE A N 1
ATOM 811 C CA . ILE A 1 101 ? -12.563 0.303 7.681 1.00 94.75 101 ILE A CA 1
ATOM 812 C C . ILE A 1 101 ? -11.951 -0.254 6.403 1.00 94.75 101 ILE A C 1
ATOM 814 O O . ILE A 1 101 ? -11.009 -1.045 6.470 1.00 94.75 101 ILE A O 1
ATOM 818 N N . ASP A 1 102 ? -12.483 0.175 5.266 1.00 95.81 102 ASP A N 1
ATOM 819 C CA . ASP A 1 102 ? -12.027 -0.228 3.940 1.00 95.81 102 ASP A CA 1
ATOM 820 C C . ASP A 1 102 ? -11.287 0.934 3.277 1.00 95.81 102 ASP A C 1
ATOM 822 O O . ASP A 1 102 ? -11.780 2.063 3.264 1.00 95.81 102 ASP A O 1
ATOM 826 N N . LEU A 1 103 ? -10.101 0.649 2.747 1.00 97.31 103 LEU A N 1
ATOM 827 C CA . LEU A 1 103 ? -9.264 1.604 2.034 1.00 97.31 103 LEU A CA 1
ATOM 828 C C . LEU A 1 103 ? -9.498 1.514 0.531 1.00 97.31 103 LEU A C 1
ATOM 830 O O . LEU A 1 103 ? -9.577 0.421 -0.037 1.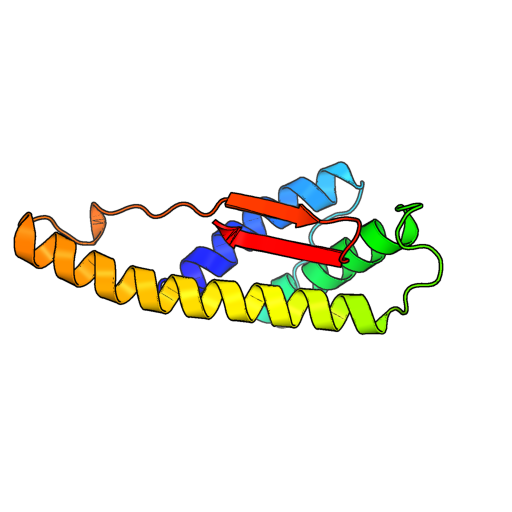00 97.31 103 LEU A O 1
ATOM 834 N N . ASN A 1 104 ? -9.505 2.669 -0.126 1.00 96.56 104 ASN A N 1
ATOM 835 C CA . ASN A 1 104 ? -9.469 2.754 -1.579 1.00 96.56 104 ASN A CA 1
ATOM 836 C C . ASN A 1 104 ? -8.070 3.154 -2.042 1.00 96.56 104 ASN A C 1
ATOM 838 O O . ASN A 1 104 ? -7.472 4.092 -1.519 1.00 96.56 104 ASN A O 1
ATOM 842 N N . PHE A 1 105 ? -7.564 2.455 -3.056 1.00 97.06 105 PHE A N 1
ATOM 843 C CA . PHE A 1 105 ? -6.252 2.706 -3.642 1.00 97.06 105 PHE A CA 1
ATOM 844 C C . PHE A 1 105 ? -6.415 3.233 -5.062 1.00 97.06 105 PHE A C 1
ATOM 846 O O . PHE A 1 105 ? -7.131 2.639 -5.867 1.00 97.06 105 PHE A O 1
ATOM 853 N N . SER A 1 106 ? -5.725 4.326 -5.375 1.00 94.75 106 SER A N 1
ATOM 854 C CA . SER A 1 106 ? -5.661 4.883 -6.725 1.00 94.75 106 SER A CA 1
ATOM 855 C C . SER A 1 106 ? -4.224 5.219 -7.067 1.00 94.75 106 SER A C 1
ATOM 857 O O . SER A 1 106 ? -3.521 5.827 -6.265 1.00 94.75 106 SER A O 1
ATOM 859 N N . TYR A 1 107 ? -3.784 4.836 -8.257 1.00 93.62 107 TYR A N 1
ATOM 860 C CA . TYR A 1 107 ? -2.469 5.202 -8.765 1.00 93.62 107 TYR A CA 1
ATOM 861 C C . TYR A 1 107 ? -2.563 6.495 -9.583 1.00 93.62 107 TYR A C 1
ATOM 863 O O . TYR A 1 107 ? -3.490 6.639 -10.376 1.00 93.62 107 TYR A O 1
ATOM 871 N N . ASP A 1 108 ? -1.633 7.420 -9.353 1.00 91.94 108 ASP A N 1
ATOM 872 C CA . ASP A 1 108 ? -1.429 8.641 -10.137 1.00 91.94 108 ASP A CA 1
ATOM 873 C C . ASP A 1 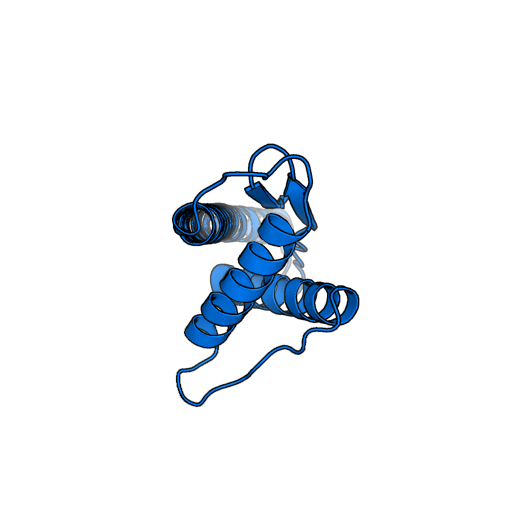108 ? -0.214 8.425 -11.050 1.00 91.94 108 ASP A C 1
ATOM 875 O O . ASP A 1 108 ? 0.916 8.226 -10.581 1.00 91.94 108 ASP A O 1
ATOM 879 N N . ASP A 1 109 ? -0.483 8.402 -12.352 1.00 87.19 109 ASP A N 1
ATOM 880 C CA . ASP A 1 109 ? 0.465 8.159 -13.431 1.00 87.19 109 ASP A CA 1
ATOM 881 C C . ASP A 1 109 ? 1.324 9.369 -13.795 1.00 87.19 109 ASP A C 1
ATOM 883 O O . ASP A 1 109 ? 2.401 9.157 -14.345 1.00 87.19 109 ASP A O 1
ATOM 887 N N . GLU A 1 110 ? 0.955 10.584 -13.391 1.00 87.44 110 GLU A N 1
ATOM 888 C CA . GLU A 1 110 ? 1.792 11.776 -13.555 1.00 87.44 110 GLU A CA 1
ATOM 889 C C . GLU A 1 110 ? 2.862 11.850 -12.453 1.00 87.44 110 GLU A C 1
ATOM 891 O O . GLU A 1 110 ? 4.023 12.204 -12.680 1.00 87.44 110 GLU A O 1
ATOM 896 N N . GLN A 1 111 ? 2.481 11.513 -11.219 1.00 88.56 111 GLN A N 1
ATOM 897 C CA . GLN A 1 111 ? 3.329 11.677 -10.035 1.00 88.56 111 GLN A CA 1
ATOM 898 C C . GLN A 1 111 ? 4.066 10.400 -9.614 1.00 88.56 111 GLN A C 1
ATOM 900 O O . GLN A 1 111 ? 5.014 10.479 -8.813 1.00 88.56 111 GLN A O 1
ATOM 905 N N . HIS A 1 112 ? 3.659 9.245 -10.148 1.00 93.75 112 HIS A N 1
ATOM 906 C CA . HIS A 1 112 ? 4.132 7.916 -9.760 1.00 93.75 112 HIS A CA 1
ATOM 907 C C . HIS A 1 112 ? 3.957 7.656 -8.259 1.00 93.75 112 HIS A C 1
ATOM 909 O O . HIS A 1 112 ? 4.915 7.377 -7.532 1.00 93.75 112 HIS A O 1
ATOM 915 N N . ILE A 1 113 ? 2.730 7.819 -7.769 1.00 93.38 113 ILE A N 1
ATOM 916 C CA . ILE A 1 113 ? 2.374 7.601 -6.362 1.00 93.38 113 ILE A CA 1
ATOM 917 C C . ILE A 1 113 ? 1.021 6.904 -6.252 1.00 93.38 113 ILE A C 1
ATOM 919 O O . ILE A 1 113 ? 0.178 6.995 -7.138 1.00 93.38 113 ILE A O 1
ATOM 923 N N . VAL A 1 114 ? 0.806 6.212 -5.134 1.00 95.94 114 VAL A N 1
ATOM 924 C CA . VAL A 1 114 ? -0.499 5.643 -4.784 1.00 95.94 114 VAL A CA 1
ATOM 925 C C . VAL A 1 114 ? -1.159 6.552 -3.760 1.00 95.94 114 VAL A C 1
ATOM 927 O O . VAL A 1 114 ? -0.599 6.779 -2.686 1.00 95.94 114 VAL A O 1
ATOM 930 N N . TYR A 1 115 ? -2.346 7.049 -4.074 1.00 95.19 115 TYR A N 1
ATOM 931 C CA . TYR A 1 115 ? -3.228 7.711 -3.126 1.00 95.19 115 TYR A CA 1
ATOM 932 C C . TYR A 1 115 ? -4.097 6.689 -2.400 1.00 95.19 115 TYR A C 1
ATOM 934 O O . TYR A 1 115 ? -4.592 5.736 -3.006 1.00 95.19 115 TYR A O 1
ATOM 942 N N . VAL A 1 116 ? -4.283 6.920 -1.100 1.00 95.69 116 VAL A N 1
ATOM 943 C CA . VAL A 1 116 ? -5.116 6.087 -0.228 1.00 95.69 116 VAL A CA 1
ATOM 944 C C . VAL A 1 116 ? -6.199 6.947 0.418 1.00 95.69 116 VAL A C 1
ATOM 946 O O . VAL A 1 116 ? -5.875 7.976 1.022 1.00 95.69 116 VAL A O 1
ATOM 949 N N . SER A 1 117 ? -7.465 6.537 0.299 1.00 88.69 117 SER A N 1
ATOM 950 C CA . SER A 1 117 ? -8.622 7.212 0.909 1.00 88.69 117 SER A CA 1
ATOM 951 C C . SER A 1 117 ? -9.510 6.290 1.730 1.00 88.69 117 SER A C 1
ATOM 953 O O . SER A 1 117 ? -9.562 5.074 1.431 1.00 88.69 117 SER A O 1
#

Secondary structure (DSSP, 8-state):
--HHHHHHHHHHHHHHHHHHHTT------TT-HHHHHHHHHHHHHHHHHHH-STTTT--THHHHHHHHHHHHHHHHHHHHHHHHHHHHHHHH---GGG------EEEETTTTEEEE-

Organism: NCBI:txid2726122

Sequence (117 aa):
MPYFDQFMQQWKAYLTQQLSQCGLRYEVSDAGDVVDIKTNSLAYFAWLRTHSIELVGIDEARDGVAWVMLEKQLKILAEKAEKGTFDLVSKLHIEASQIQIDLNFSYDDEQHIVYVS